Protein AF-A0A1H6M5S5-F1 (afdb_monomer)

Organism: NCBI:txid235205

Radius of gyration: 10.26 Å; Cα contacts (8 Å, |Δi|>4): 74; chains: 1; bounding box: 20×22×26 Å

Structure (mmCIF, N/CA/C/O backbone):
data_AF-A0A1H6M5S5-F1
#
_entry.id   AF-A0A1H6M5S5-F1
#
loop_
_atom_site.group_PDB
_atom_site.id
_atom_site.type_symbol
_atom_site.label_atom_id
_atom_site.label_alt_id
_atom_site.label_comp_id
_atom_site.label_asym_id
_atom_site.label_entity_id
_atom_site.label_seq_id
_atom_site.pdbx_PDB_ins_code
_atom_site.Cartn_x
_atom_site.Cartn_y
_atom_site.Cartn_z
_atom_site.occupancy
_atom_site.B_iso_or_equiv
_atom_site.auth_seq_id
_atom_site.auth_comp_id
_atom_site.auth_asym_id
_atom_site.auth_atom_id
_atom_site.pdbx_PDB_model_num
ATOM 1 N N . MET A 1 1 ? 4.111 -6.741 -15.986 1.00 60.22 1 MET A N 1
ATOM 2 C CA . MET A 1 1 ? 4.416 -5.597 -15.094 1.00 60.22 1 MET A CA 1
ATOM 3 C C . MET A 1 1 ? 3.471 -5.696 -13.914 1.00 60.22 1 MET A C 1
ATOM 5 O O . MET A 1 1 ? 2.289 -5.853 -14.167 1.00 60.22 1 MET A O 1
ATOM 9 N N . ALA A 1 2 ? 3.959 -5.689 -12.671 1.00 71.69 2 ALA A N 1
ATOM 10 C CA . ALA A 1 2 ? 3.085 -5.8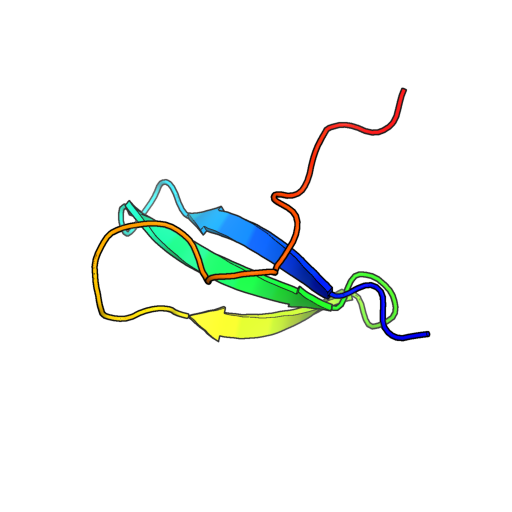72 -11.510 1.00 71.69 2 ALA A CA 1
ATOM 11 C C . ALA A 1 2 ? 2.076 -4.716 -11.404 1.00 71.69 2 ALA A C 1
ATOM 13 O O . ALA A 1 2 ? 2.477 -3.555 -11.280 1.00 71.69 2 ALA A O 1
ATOM 14 N N . ASN A 1 3 ? 0.781 -5.025 -11.448 1.00 88.56 3 ASN A N 1
ATOM 15 C CA . ASN A 1 3 ? -0.299 -4.051 -11.326 1.00 88.56 3 ASN A CA 1
ATOM 16 C C . ASN A 1 3 ? -0.532 -3.694 -9.849 1.00 88.56 3 ASN A C 1
ATOM 18 O O . ASN A 1 3 ? -1.482 -4.146 -9.202 1.00 88.56 3 ASN A O 1
ATOM 22 N N . ILE A 1 4 ? 0.399 -2.913 -9.297 1.00 91.56 4 ILE A N 1
ATOM 23 C CA . ILE A 1 4 ? 0.364 -2.471 -7.902 1.00 91.56 4 ILE A CA 1
ATOM 24 C C . ILE A 1 4 ? -0.405 -1.158 -7.813 1.00 91.56 4 ILE A C 1
ATOM 26 O O . ILE A 1 4 ? 0.007 -0.134 -8.356 1.00 91.56 4 ILE A O 1
ATOM 30 N N . VAL A 1 5 ? -1.494 -1.181 -7.052 1.00 93.06 5 VAL A N 1
ATOM 31 C CA . VAL A 1 5 ? -2.317 -0.007 -6.756 1.00 93.06 5 VAL A CA 1
ATOM 32 C C . VAL A 1 5 ? -2.374 0.239 -5.255 1.00 93.06 5 VAL A C 1
ATOM 34 O O . VAL A 1 5 ? -2.001 -0.615 -4.448 1.00 93.06 5 VAL A O 1
ATOM 37 N N . GLN A 1 6 ? -2.862 1.411 -4.864 1.00 94.31 6 GLN A N 1
ATOM 38 C CA . GLN A 1 6 ? -3.163 1.722 -3.474 1.00 94.31 6 GLN A CA 1
ATOM 39 C C . GLN A 1 6 ? -4.637 2.054 -3.263 1.00 94.31 6 GLN A C 1
ATOM 41 O O . GLN A 1 6 ? -5.278 2.658 -4.118 1.00 94.31 6 GLN A O 1
ATOM 46 N N . VAL A 1 7 ? -5.168 1.693 -2.101 1.00 93.38 7 VAL A N 1
ATOM 47 C CA . VAL A 1 7 ? -6.544 2.013 -1.697 1.00 93.38 7 VAL A CA 1
ATOM 48 C C . VAL A 1 7 ? -6.529 2.553 -0.276 1.00 93.38 7 VAL A C 1
ATOM 50 O O . VAL A 1 7 ? -5.743 2.093 0.552 1.00 93.38 7 VAL A O 1
ATOM 53 N N . LYS A 1 8 ? -7.389 3.533 0.020 1.00 92.12 8 LYS A N 1
ATOM 54 C CA . LYS A 1 8 ? -7.616 3.982 1.396 1.00 92.12 8 LYS A CA 1
ATOM 55 C C . LYS A 1 8 ? -8.547 2.988 2.088 1.00 92.12 8 LYS A C 1
ATOM 57 O O . LYS A 1 8 ? -9.677 2.798 1.651 1.00 92.12 8 LYS A O 1
ATOM 62 N N . ASN A 1 9 ? -8.078 2.362 3.161 1.00 89.81 9 ASN A N 1
ATOM 63 C CA . ASN A 1 9 ? -8.902 1.511 4.005 1.00 89.81 9 ASN A CA 1
ATOM 64 C C . ASN A 1 9 ? -9.785 2.401 4.900 1.0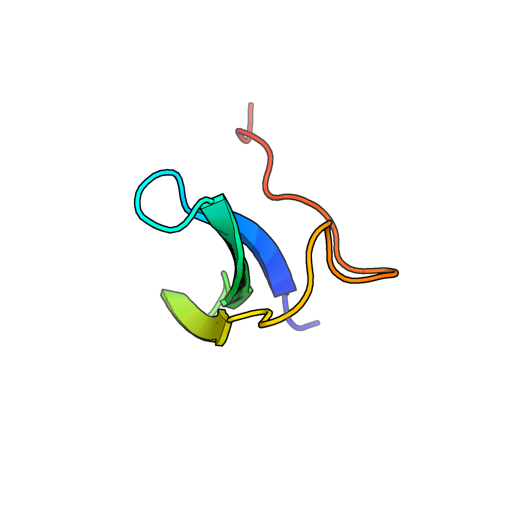0 89.81 9 ASN A C 1
ATOM 66 O O . ASN A 1 9 ? -9.238 3.103 5.751 1.00 89.81 9 ASN A O 1
ATOM 70 N N . PRO A 1 10 ? -11.122 2.382 4.755 1.00 90.50 10 PRO A N 1
ATOM 71 C CA . PRO A 1 10 ? -12.007 3.244 5.537 1.00 90.50 10 PRO A CA 1
ATOM 72 C C . PRO A 1 10 ? -12.067 2.855 7.021 1.00 90.50 10 PRO A C 1
ATOM 74 O O . PRO A 1 10 ? -12.374 3.700 7.850 1.00 90.50 10 PRO A O 1
ATOM 77 N N . ARG A 1 11 ? -11.729 1.606 7.382 1.00 90.00 11 ARG A N 1
ATOM 78 C CA . ARG A 1 11 ? -11.751 1.139 8.780 1.00 90.00 11 ARG A CA 1
ATOM 79 C C . ARG A 1 11 ? -10.616 1.732 9.605 1.00 90.00 11 ARG A C 1
ATOM 81 O O . ARG A 1 11 ? -10.796 2.028 10.776 1.00 90.00 11 ARG A O 1
ATOM 88 N N . THR A 1 12 ? -9.435 1.859 9.004 1.00 88.31 12 THR A N 1
ATOM 89 C CA . THR A 1 12 ? -8.223 2.346 9.685 1.00 88.31 12 THR A CA 1
ATOM 90 C C . THR A 1 12 ? -7.779 3.719 9.198 1.00 88.31 12 THR A C 1
ATOM 92 O O . THR A 1 12 ?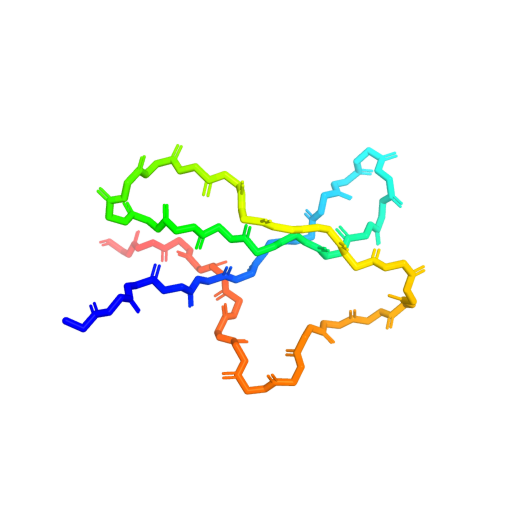 -6.792 4.246 9.696 1.00 88.31 12 THR A O 1
ATOM 95 N N . ASN A 1 13 ? -8.466 4.281 8.200 1.00 88.81 13 ASN A N 1
ATOM 96 C CA . ASN A 1 13 ? -8.088 5.493 7.474 1.00 88.81 13 ASN A CA 1
ATOM 97 C C . ASN A 1 13 ? -6.678 5.480 6.850 1.00 88.81 13 ASN A C 1
ATOM 99 O O . ASN A 1 13 ? -6.183 6.523 6.426 1.00 88.81 13 ASN A O 1
ATOM 103 N N . ARG A 1 14 ? -6.053 4.303 6.709 1.00 90.25 14 ARG A N 1
ATOM 104 C CA . ARG A 1 14 ? -4.689 4.134 6.179 1.00 90.25 14 ARG A CA 1
ATOM 105 C C . ARG A 1 14 ? -4.683 3.629 4.743 1.00 90.25 14 ARG A C 1
ATOM 107 O O . ARG A 1 14 ? -5.577 2.894 4.326 1.00 90.25 14 ARG A O 1
ATOM 114 N N . TYR A 1 15 ? -3.639 3.971 3.995 1.00 92.69 15 TYR A N 1
ATOM 115 C CA . TYR A 1 15 ? -3.440 3.451 2.643 1.00 92.69 15 TYR A CA 1
ATOM 116 C C . TYR A 1 15 ? -2.841 2.044 2.668 1.00 92.69 15 TYR A C 1
ATOM 118 O O . TYR A 1 15 ? -1.910 1.767 3.423 1.00 92.69 15 TYR A O 1
ATOM 126 N N . VAL A 1 16 ? -3.354 1.158 1.819 1.00 93.12 16 VAL A N 1
ATOM 127 C CA . VAL A 1 16 ? -2.862 -0.213 1.634 1.00 93.12 16 VAL A CA 1
ATOM 128 C C . VAL A 1 16 ? -2.421 -0.427 0.191 1.00 93.12 16 VAL A C 1
ATOM 130 O O . VAL A 1 16 ? -3.080 0.061 -0.725 1.00 93.12 16 VAL A O 1
ATOM 133 N N . LYS A 1 17 ? -1.310 -1.142 -0.016 1.00 93.62 17 LYS A N 1
ATOM 134 C CA . LYS A 1 17 ? -0.863 -1.595 -1.339 1.00 93.62 17 LYS A CA 1
ATOM 135 C C . LYS A 1 17 ? -1.526 -2.915 -1.680 1.00 93.62 17 LYS A C 1
ATOM 137 O O . LYS A 1 17 ? -1.465 -3.860 -0.894 1.00 93.62 17 LYS A O 1
ATOM 142 N N . ILE A 1 18 ? -2.094 -2.983 -2.872 1.00 92.25 18 ILE A N 1
ATOM 143 C CA . ILE A 1 18 ? -2.772 -4.162 -3.392 1.00 92.25 18 ILE A CA 1
ATOM 144 C C . ILE A 1 18 ? -2.095 -4.553 -4.700 1.00 92.25 18 ILE A C 1
ATOM 146 O O . ILE A 1 18 ? -1.896 -3.718 -5.582 1.00 92.25 18 ILE A O 1
ATOM 150 N N . ASP A 1 19 ? -1.747 -5.828 -4.799 1.00 91.94 19 ASP A N 1
ATOM 151 C CA . ASP A 1 19 ? -1.366 -6.477 -6.045 1.00 91.94 19 ASP A CA 1
ATOM 152 C C . ASP A 1 19 ? -2.651 -6.962 -6.724 1.00 91.94 19 ASP A C 1
ATOM 154 O O . ASP A 1 19 ? -3.316 -7.871 -6.215 1.00 91.94 19 ASP A O 1
ATOM 158 N N . ARG A 1 20 ? -3.039 -6.316 -7.831 1.00 88.56 20 ARG A N 1
ATOM 159 C CA . ARG A 1 20 ? -4.264 -6.671 -8.563 1.00 88.56 20 ARG A CA 1
ATOM 160 C C . ARG A 1 20 ? -4.128 -7.966 -9.350 1.00 88.56 20 ARG A C 1
ATOM 162 O O . ARG A 1 20 ? -5.148 -8.597 -9.596 1.00 88.56 20 ARG A O 1
ATOM 169 N N . ASP A 1 21 ? -2.910 -8.360 -9.710 1.00 89.75 21 ASP A N 1
ATOM 170 C CA . ASP A 1 21 ? -2.674 -9.569 -10.500 1.00 89.75 21 ASP A CA 1
ATOM 171 C C . ASP A 1 21 ? -2.813 -10.812 -9.616 1.00 89.75 21 ASP A C 1
ATOM 173 O O . ASP A 1 21 ? -3.346 -11.835 -10.033 1.00 89.75 21 ASP A O 1
ATOM 177 N N . LYS A 1 22 ? -2.365 -10.709 -8.360 1.00 89.50 22 LYS A N 1
ATOM 178 C CA . LYS A 1 22 ? -2.402 -11.810 -7.382 1.00 89.50 22 LYS A CA 1
ATOM 179 C C . LYS A 1 22 ? -3.553 -11.716 -6.380 1.00 89.50 22 LYS A C 1
ATOM 181 O O . LYS A 1 22 ? -3.663 -12.579 -5.515 1.00 89.50 22 LYS A O 1
ATOM 186 N N . GLY A 1 23 ? -4.357 -10.653 -6.440 1.00 87.00 23 GLY A N 1
ATOM 187 C CA . GLY A 1 23 ? -5.511 -10.444 -5.561 1.00 87.00 23 GLY A CA 1
ATOM 188 C C . GLY A 1 23 ? -5.162 -10.330 -4.073 1.00 87.00 23 GLY A C 1
ATOM 189 O O . GLY A 1 23 ? -5.950 -10.746 -3.228 1.00 87.00 23 GLY A O 1
ATOM 190 N N . ARG A 1 24 ? -3.981 -9.799 -3.726 1.00 90.75 24 ARG A N 1
ATOM 191 C CA . ARG A 1 24 ? -3.479 -9.792 -2.338 1.00 90.75 24 ARG A CA 1
ATOM 192 C C . ARG A 1 24 ? -2.990 -8.431 -1.871 1.00 90.75 24 ARG A C 1
ATOM 194 O O . ARG A 1 24 ? -2.480 -7.624 -2.648 1.00 90.75 24 ARG A O 1
ATOM 201 N N . ILE A 1 25 ? -3.101 -8.200 -0.566 1.00 90.81 25 ILE A N 1
ATOM 202 C CA . ILE A 1 25 ? -2.554 -7.013 0.093 1.00 90.81 25 ILE A CA 1
ATOM 203 C C . ILE A 1 25 ? -1.061 -7.245 0.329 1.00 90.81 25 ILE A C 1
ATOM 205 O O . ILE A 1 25 ? -0.674 -8.225 0.956 1.00 90.81 25 ILE A O 1
ATOM 209 N N . LEU A 1 26 ? -0.224 -6.339 -0.174 1.00 91.50 26 LEU A N 1
ATOM 210 C CA . LEU A 1 26 ? 1.229 -6.419 -0.012 1.00 91.50 26 LEU A CA 1
ATOM 211 C C . LEU A 1 26 ? 1.691 -5.752 1.284 1.00 91.50 26 LEU A C 1
ATOM 213 O O . LEU A 1 26 ? 2.580 -6.254 1.963 1.00 91.50 26 LEU A O 1
ATOM 217 N N . SER A 1 27 ? 1.128 -4.586 1.606 1.00 91.19 27 SER A N 1
ATOM 218 C CA . SER A 1 27 ? 1.500 -3.826 2.801 1.00 91.19 27 SER A CA 1
ATOM 219 C C . SER A 1 27 ? 0.465 -2.764 3.158 1.00 91.19 27 SER A C 1
ATOM 221 O O . SER A 1 27 ? -0.351 -2.361 2.329 1.00 91.19 27 SER A O 1
ATOM 223 N N . HIS A 1 28 ? 0.511 -2.297 4.406 1.00 90.75 28 HIS A N 1
ATOM 224 C CA . HIS A 1 28 ? -0.251 -1.145 4.878 1.00 90.75 28 HIS A CA 1
ATOM 225 C C . HIS A 1 28 ? 0.695 -0.019 5.298 1.00 90.75 28 HIS A C 1
ATOM 227 O O . HIS A 1 28 ? 1.792 -0.264 5.808 1.00 90.75 28 HIS A O 1
ATOM 233 N N . LYS A 1 29 ? 0.277 1.227 5.085 1.00 89.88 29 LYS A N 1
ATOM 234 C CA . LYS A 1 29 ? 1.059 2.406 5.445 1.00 89.88 29 LYS A CA 1
ATOM 235 C C . LYS A 1 29 ? 0.780 2.766 6.897 1.00 89.88 29 LYS A C 1
ATOM 237 O O . LYS A 1 29 ? -0.373 2.758 7.323 1.00 89.88 29 LYS A O 1
ATOM 242 N N . LYS A 1 30 ? 1.837 3.059 7.657 1.00 87.88 30 LYS A N 1
ATOM 243 C CA . LYS A 1 30 ? 1.720 3.517 9.051 1.00 87.88 30 LYS A CA 1
ATOM 244 C C . LYS A 1 30 ? 1.542 5.031 9.154 1.00 87.88 30 LYS A C 1
ATOM 246 O O . LYS A 1 30 ? 0.861 5.481 10.062 1.00 87.88 30 LYS A O 1
ATOM 251 N N . SER A 1 31 ? 2.142 5.783 8.234 1.00 87.69 31 SER A N 1
ATOM 252 C CA . SER A 1 31 ? 2.016 7.236 8.156 1.00 87.69 31 SER A CA 1
ATOM 253 C C . SER A 1 31 ? 0.840 7.661 7.289 1.00 87.69 31 SER A C 1
ATOM 255 O O . SER A 1 31 ? 0.435 6.945 6.366 1.00 87.69 31 SER A O 1
AT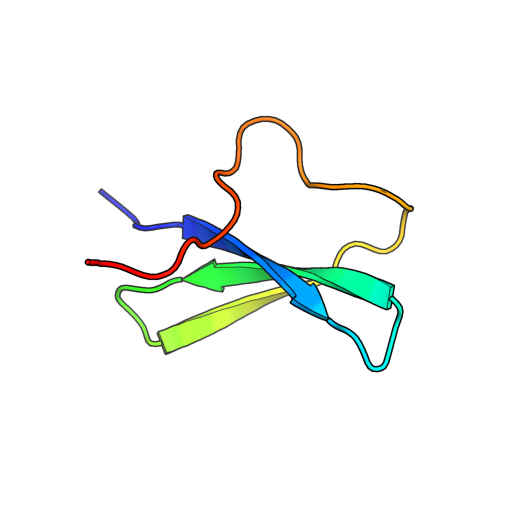OM 257 N N . ASP A 1 32 ? 0.331 8.855 7.573 1.00 86.19 32 ASP A N 1
ATOM 258 C CA . ASP A 1 32 ? -0.784 9.431 6.841 1.00 86.19 32 ASP A CA 1
ATOM 259 C C . ASP A 1 32 ? -0.448 9.705 5.369 1.00 86.19 32 ASP A C 1
ATOM 261 O O . ASP A 1 32 ? 0.708 9.830 4.945 1.00 86.19 32 ASP A O 1
ATOM 265 N N . GLY A 1 33 ? -1.505 9.747 4.560 1.00 87.19 33 GLY A N 1
ATOM 266 C CA . GLY A 1 33 ? -1.439 10.032 3.130 1.00 87.19 33 GLY A CA 1
ATOM 267 C C . GLY A 1 33 ? -1.067 8.835 2.240 1.00 87.19 33 GLY A C 1
ATOM 268 O O . GLY A 1 33 ? -0.684 7.769 2.726 1.00 87.19 33 GLY A O 1
ATOM 269 N N . PRO A 1 34 ? -1.174 8.993 0.912 1.00 90.44 34 PRO A N 1
ATOM 270 C CA . PRO A 1 34 ? -0.903 7.929 -0.050 1.00 90.44 34 PRO A CA 1
ATOM 271 C C . PRO A 1 34 ? 0.579 7.521 -0.096 1.00 90.44 34 PRO A C 1
ATOM 273 O O . PRO A 1 34 ? 1.470 8.224 0.386 1.00 90.44 34 PRO A O 1
ATOM 276 N N . TYR A 1 35 ? 0.859 6.362 -0.687 1.00 90.38 35 TYR A N 1
ATOM 277 C CA . TYR A 1 35 ? 2.195 5.982 -1.135 1.00 90.38 35 TYR A CA 1
ATOM 278 C C . TYR A 1 35 ? 2.610 6.838 -2.332 1.00 90.38 35 TYR A C 1
ATOM 280 O O . TYR A 1 35 ? 1.845 6.998 -3.286 1.00 90.38 35 TYR A O 1
ATOM 288 N N . ALA A 1 36 ? 3.841 7.344 -2.306 1.00 88.25 36 ALA A N 1
ATOM 289 C CA . ALA A 1 36 ? 4.409 8.066 -3.435 1.00 88.25 36 ALA A CA 1
ATOM 290 C C . ALA A 1 36 ? 4.541 7.140 -4.655 1.00 88.25 36 ALA A C 1
ATOM 292 O O . ALA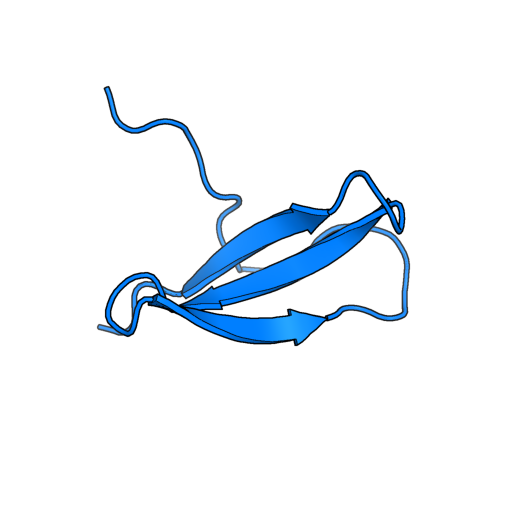 A 1 36 ? 4.946 5.984 -4.516 1.00 88.25 36 ALA A O 1
ATOM 293 N N . LYS A 1 37 ? 4.217 7.663 -5.845 1.00 89.38 37 LYS A N 1
ATOM 294 C CA . LYS A 1 37 ? 4.373 6.983 -7.148 1.00 89.38 37 LYS A CA 1
ATOM 295 C C . LYS A 1 37 ? 3.594 5.665 -7.310 1.00 89.38 37 LYS A C 1
ATOM 297 O O . LYS A 1 37 ? 3.866 4.914 -8.239 1.00 89.38 37 LYS A O 1
ATOM 302 N N . VAL A 1 38 ? 2.616 5.384 -6.445 1.00 89.06 38 VAL A N 1
ATOM 303 C CA . VAL A 1 38 ? 1.689 4.253 -6.611 1.00 89.06 38 VAL A CA 1
ATOM 304 C C . VAL A 1 38 ? 0.327 4.802 -7.048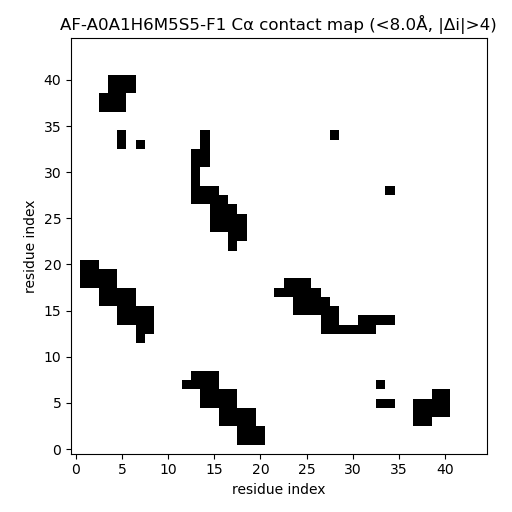 1.00 89.06 38 VAL A C 1
ATOM 306 O O . VAL A 1 38 ? -0.185 5.714 -6.399 1.00 89.06 38 VAL A O 1
ATOM 309 N N . PRO A 1 39 ? -0.300 4.300 -8.119 1.00 91.38 39 PRO A N 1
ATOM 310 C CA . PRO A 1 39 ? -1.619 4.772 -8.531 1.00 91.38 39 PRO A CA 1
ATOM 311 C C . PRO A 1 39 ? -2.697 4.376 -7.512 1.00 91.38 39 PRO A C 1
ATOM 313 O O . PRO A 1 39 ? -2.718 3.250 -7.015 1.00 91.38 39 PRO A O 1
ATOM 316 N N . VAL A 1 40 ? -3.612 5.297 -7.195 1.00 90.19 40 VAL A N 1
ATOM 317 C CA . VAL A 1 40 ? -4.806 4.979 -6.392 1.00 90.19 40 VAL A CA 1
ATOM 318 C C . VAL A 1 40 ? -5.755 4.144 -7.248 1.00 90.19 40 VAL A C 1
ATOM 320 O O . VAL A 1 40 ? -6.012 4.510 -8.396 1.00 90.19 40 VAL A O 1
ATOM 323 N N . ALA A 1 41 ? -6.275 3.037 -6.713 1.00 89.12 41 ALA A N 1
ATOM 324 C CA . ALA A 1 41 ? -7.220 2.209 -7.447 1.00 89.12 41 ALA A CA 1
ATOM 325 C C . ALA A 1 41 ? -8.466 3.039 -7.776 1.00 89.12 41 ALA A C 1
ATOM 327 O O . ALA A 1 41 ? -9.104 3.613 -6.893 1.00 89.12 41 ALA A O 1
ATOM 328 N N . ARG A 1 42 ? -8.795 3.108 -9.062 1.00 84.19 42 ARG A N 1
ATOM 329 C CA . ARG A 1 42 ? -10.004 3.754 -9.568 1.00 84.19 42 ARG A CA 1
ATOM 330 C C . ARG A 1 42 ? -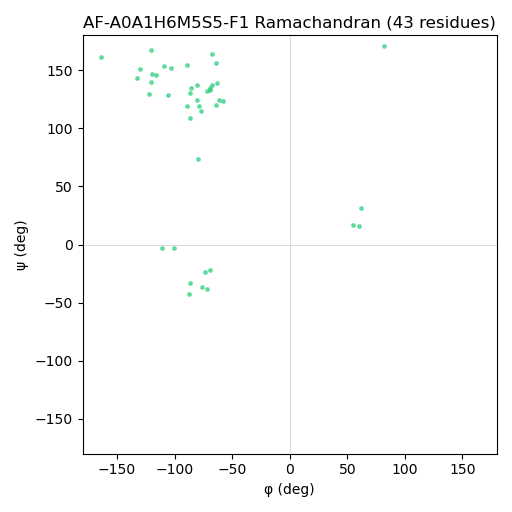10.957 2.684 -10.074 1.00 84.19 42 ARG A C 1
ATOM 332 O O . ARG A 1 42 ? -10.521 1.604 -10.478 1.00 84.19 42 ARG A O 1
ATOM 339 N N . LYS A 1 43 ? -12.254 2.997 -10.061 1.00 76.69 43 LYS A N 1
ATOM 340 C CA . LYS A 1 43 ? -13.262 2.167 -10.720 1.00 76.69 43 LYS A CA 1
ATOM 341 C C . LYS A 1 43 ? -12.878 2.065 -12.197 1.00 76.69 43 LYS A C 1
ATOM 343 O O . LYS A 1 43 ? -12.667 3.092 -12.842 1.00 76.69 43 LYS A O 1
ATOM 348 N N . HIS A 1 44 ? -12.718 0.845 -12.695 1.00 64.69 44 HIS A N 1
ATOM 349 C CA . HIS A 1 44 ? -12.604 0.640 -14.132 1.00 64.69 44 HIS A CA 1
ATOM 350 C C . HIS A 1 44 ? -13.983 0.943 -14.735 1.00 64.69 44 HIS A C 1
ATOM 352 O O . HIS A 1 44 ? -14.987 0.542 -14.140 1.00 64.69 44 HIS A O 1
ATOM 358 N N . LYS A 1 45 ? -14.031 1.731 -15.816 1.00 60.22 45 LYS A N 1
ATOM 359 C CA . LYS A 1 45 ? -15.259 1.889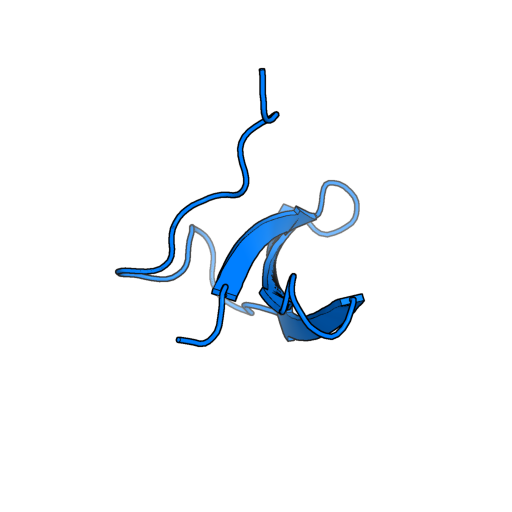 -16.606 1.00 60.22 45 LYS A CA 1
ATOM 360 C C . LYS A 1 45 ? -15.622 0.556 -17.244 1.00 60.22 45 LYS A C 1
ATOM 362 O O . LYS A 1 45 ? -14.668 -0.194 -17.570 1.00 60.22 45 LYS A O 1
#

Mean predicted aligned error: 4.15 Å

pLDDT: mean 87.53, std 7.94, range [60.22, 94.31]

Secondary structure (DSSP, 8-state):
---EEEEE-TTT--EEEEETTTTEEEEE-SSSSPPTT-PBP----

Foldseek 3Di:
DFLWAWEQDPVVRWIWIAGPVVRDTPDIDPDDDDDPPHHHDDDDD

Solvent-accessible surface area (backbone atoms only — not comparable to full-atom values): 2941 Å² total; per-residue (Å²): 129,88,53,58,27,28,46,74,38,82,91,77,72,29,28,30,36,33,34,66,83,76,75,42,77,76,49,71,48,90,57,86,65,77,66,84,98,47,52,67,70,68,85,80,130

Nearest PDB structures (foldseek):
  6wb9-assembly1_1  TM=5.757E-01  e=3.685E+00  Saccharomyces cerevisiae W303
  8yfq-assembly1_I  TM=5.422E-01  e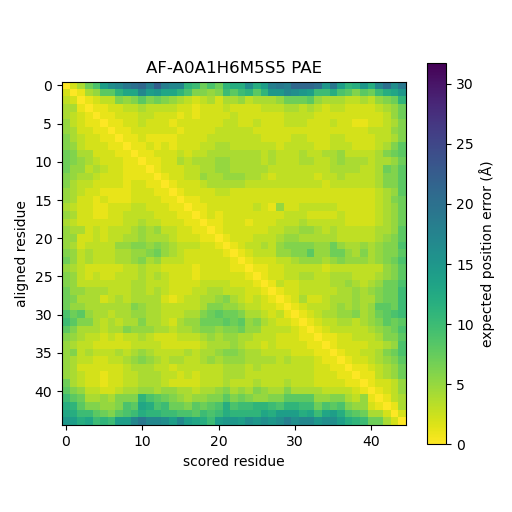=7.525E+00  Komagataella phaffii
  4fhm-assembly1_B  TM=5.737E-01  e=6.609E+00  Schizosaccharomyces pombe 972h-

Sequence (45 aa):
MANIVQVKNPRTNRYVKIDRDKGRILSHKKSDGPYAKVPVARKHK